Protein AF-A0A351L151-F1 (afdb_monomer_lite)

Secondary structure (DSSP, 8-state):
--TT-EEE---TT--SSSS--SEEE---------GGG---PPP-B-TTSPBPPP-

Sequence (55 aa):
MFNHAKITVVRPESSANNTPKLGINLYLYHVSPNLAWQNSDLRTRRPKGELTKLA

Structure (mmCIF, N/CA/C/O backbone):
data_AF-A0A351L151-F1
#
_entry.id   AF-A0A351L151-F1
#
loop_
_atom_site.group_PDB
_atom_site.id
_atom_site.type_symbol
_atom_site.label_atom_id
_atom_site.label_alt_id
_atom_site.label_comp_id
_atom_site.label_asym_id
_atom_site.label_entity_id
_atom_site.label_seq_id
_atom_site.pdbx_PDB_ins_code
_atom_site.Cartn_x
_atom_site.Cartn_y
_atom_site.Cartn_z
_atom_site.occupancy
_atom_site.B_iso_or_equiv
_atom_site.auth_seq_id
_atom_site.auth_comp_id
_atom_site.auth_asym_id
_atom_site.auth_atom_id
_atom_site.pdbx_PDB_model_num
ATOM 1 N N . MET A 1 1 ? -1.006 4.881 -29.378 1.00 56.28 1 MET A N 1
ATOM 2 C CA . MET A 1 1 ? -1.793 4.049 -28.440 1.00 56.28 1 MET A CA 1
ATOM 3 C C . MET A 1 1 ? -0.903 2.898 -27.981 1.00 56.28 1 MET A C 1
ATOM 5 O O . MET A 1 1 ? -0.400 2.171 -28.830 1.00 56.28 1 MET A O 1
ATOM 9 N N . PHE A 1 2 ? -0.593 2.790 -26.685 1.00 63.69 2 PHE A N 1
ATOM 10 C CA . PHE A 1 2 ? 0.341 1.783 -26.159 1.00 63.69 2 PHE A CA 1
ATOM 11 C C . PHE A 1 2 ? -0.369 0.442 -25.927 1.00 63.69 2 PHE A C 1
ATOM 13 O O . PHE A 1 2 ? -0.599 0.037 -24.793 1.00 63.69 2 PHE A O 1
ATOM 20 N N . ASN A 1 3 ? -0.715 -0.256 -27.009 1.00 69.44 3 ASN A N 1
ATOM 21 C CA . ASN A 1 3 ? -1.509 -1.494 -26.960 1.00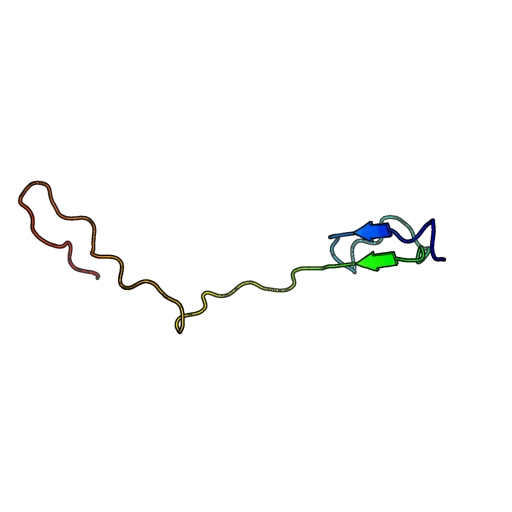 69.44 3 ASN A CA 1
ATOM 22 C C . ASN A 1 3 ? -0.789 -2.701 -26.315 1.00 69.44 3 ASN A C 1
ATOM 24 O O . ASN A 1 3 ? -1.384 -3.765 -26.191 1.00 69.44 3 ASN A O 1
ATOM 28 N N . HIS A 1 4 ? 0.468 -2.542 -25.885 1.00 76.50 4 HIS A N 1
ATOM 29 C CA . HIS A 1 4 ? 1.287 -3.600 -25.276 1.00 76.50 4 HIS A CA 1
ATOM 30 C C . HIS A 1 4 ? 1.906 -3.201 -23.926 1.00 76.50 4 HIS A C 1
ATOM 32 O O . HIS A 1 4 ? 2.789 -3.902 -23.431 1.00 76.50 4 HIS A O 1
ATOM 38 N N . ALA A 1 5 ? 1.486 -2.075 -23.333 1.00 81.94 5 ALA A N 1
ATOM 39 C CA . ALA A 1 5 ? 1.980 -1.679 -22.018 1.00 81.94 5 ALA A CA 1
ATOM 40 C C . ALA A 1 5 ? 1.461 -2.646 -20.940 1.00 81.94 5 ALA A C 1
ATOM 42 O O . ALA A 1 5 ? 0.257 -2.882 -20.843 1.00 81.94 5 ALA A O 1
ATOM 43 N N . LYS A 1 6 ? 2.364 -3.205 -20.126 1.00 83.81 6 LYS A N 1
ATOM 44 C CA . LYS A 1 6 ? 2.016 -4.141 -19.044 1.00 83.81 6 LYS A CA 1
ATOM 45 C C . LYS A 1 6 ? 2.176 -3.488 -17.674 1.00 83.81 6 LYS A C 1
ATOM 47 O O . LYS A 1 6 ? 3.139 -2.763 -17.441 1.00 83.81 6 LYS A O 1
ATOM 52 N N . ILE A 1 7 ? 1.260 -3.792 -16.757 1.00 86.12 7 ILE A N 1
ATOM 53 C CA . ILE A 1 7 ? 1.412 -3.466 -15.338 1.00 86.12 7 ILE A CA 1
ATOM 54 C C . ILE A 1 7 ? 1.994 -4.681 -14.608 1.00 86.12 7 ILE A C 1
ATOM 56 O O . ILE A 1 7 ? 1.521 -5.806 -14.790 1.00 86.12 7 ILE A O 1
ATOM 60 N N . THR A 1 8 ? 3.026 -4.465 -13.796 1.00 86.62 8 THR A N 1
ATOM 61 C CA . THR A 1 8 ? 3.630 -5.487 -12.928 1.00 86.62 8 THR A CA 1
ATOM 62 C C . THR A 1 8 ? 3.678 -5.013 -11.480 1.00 86.62 8 THR A C 1
ATOM 64 O O . THR A 1 8 ? 3.591 -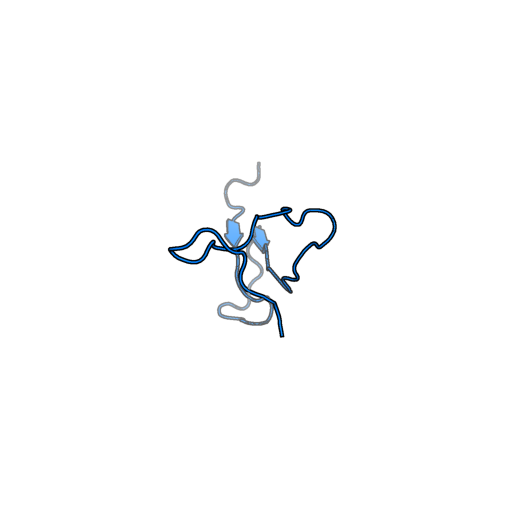3.818 -11.220 1.00 86.62 8 THR A O 1
ATOM 67 N N . VAL A 1 9 ? 3.811 -5.953 -10.542 1.00 90.31 9 VAL A N 1
ATOM 68 C CA . VAL A 1 9 ? 3.912 -5.684 -9.093 1.00 90.31 9 VAL A CA 1
ATOM 69 C C . VAL A 1 9 ? 5.121 -6.385 -8.467 1.00 90.31 9 VAL A C 1
ATOM 71 O O . VAL A 1 9 ? 5.092 -6.851 -7.331 1.00 90.31 9 VAL A O 1
ATOM 74 N N . VAL A 1 10 ? 6.185 -6.535 -9.254 1.00 85.94 10 VAL A N 1
ATOM 75 C CA . VAL A 1 10 ? 7.372 -7.305 -8.870 1.00 85.94 10 VAL A CA 1
ATOM 76 C C . VAL A 1 10 ? 8.402 -6.413 -8.189 1.00 85.94 10 VAL A C 1
ATOM 78 O O . VAL A 1 10 ? 8.476 -5.210 -8.441 1.00 85.94 10 VAL A O 1
ATOM 81 N N . ARG A 1 11 ? 9.233 -7.015 -7.339 1.00 83.38 11 ARG A N 1
ATOM 82 C CA . ARG A 1 11 ? 10.377 -6.339 -6.726 1.00 83.38 11 ARG A CA 1
ATOM 83 C C . ARG A 1 11 ? 11.382 -5.912 -7.819 1.00 83.38 11 ARG A C 1
ATOM 85 O O . ARG A 1 11 ? 11.769 -6.779 -8.602 1.00 83.38 11 ARG A O 1
ATOM 92 N N . PRO A 1 12 ? 11.782 -4.626 -7.911 1.00 77.69 12 PRO A N 1
ATOM 93 C CA . PRO A 1 12 ? 12.568 -4.102 -9.035 1.00 77.69 12 PRO A CA 1
ATOM 94 C C . PRO A 1 12 ? 13.904 -4.814 -9.286 1.00 77.69 12 PRO A C 1
ATOM 96 O O . PRO A 1 12 ? 14.313 -4.959 -10.432 1.00 77.69 12 PRO A O 1
ATOM 99 N N . GLU A 1 13 ? 14.567 -5.290 -8.234 1.00 76.38 13 GLU A N 1
ATOM 100 C CA . GLU A 1 13 ? 15.835 -6.023 -8.302 1.00 76.38 13 GLU A CA 1
ATOM 101 C C . GLU A 1 13 ? 15.674 -7.516 -8.637 1.00 76.38 13 GLU A C 1
ATOM 103 O O . GLU A 1 13 ? 16.661 -8.204 -8.897 1.00 76.38 13 GLU A O 1
ATOM 108 N N . SER A 1 14 ? 14.443 -8.039 -8.661 1.00 66.69 14 SER A N 1
ATOM 109 C CA . SER A 1 14 ? 14.160 -9.411 -9.085 1.00 66.69 14 SER A CA 1
ATOM 110 C C . SER A 1 14 ? 14.198 -9.483 -10.615 1.00 66.69 14 SER A C 1
ATOM 112 O O . SER A 1 14 ? 13.172 -9.504 -11.297 1.00 66.69 14 SER A O 1
ATOM 114 N N . SER A 1 15 ? 15.407 -9.460 -11.181 1.00 57.31 15 SER A N 1
ATOM 115 C CA . SER A 1 15 ? 15.607 -9.587 -12.625 1.00 57.31 15 SER A CA 1
ATOM 116 C C . SER A 1 15 ? 15.371 -11.032 -13.062 1.00 57.31 15 SER A C 1
ATOM 118 O O . SER A 1 15 ? 16.290 -11.842 -13.134 1.00 57.31 15 SER A O 1
ATOM 120 N N . ALA A 1 16 ? 14.116 -11.370 -13.354 1.00 59.75 16 ALA A N 1
ATOM 121 C CA . ALA A 1 16 ? 13.796 -12.609 -14.054 1.00 59.75 16 ALA A CA 1
ATOM 122 C C . ALA A 1 16 ? 13.867 -12.460 -15.587 1.00 59.75 16 ALA A C 1
ATOM 124 O O . ALA A 1 16 ? 13.738 -13.465 -16.271 1.00 59.75 16 ALA A O 1
ATOM 125 N N . ASN A 1 17 ? 14.049 -11.252 -16.150 1.00 55.38 17 ASN A N 1
ATOM 126 C CA . ASN A 1 17 ? 14.241 -11.038 -17.594 1.00 55.38 17 ASN A CA 1
ATOM 127 C C . ASN A 1 17 ? 14.853 -9.651 -17.887 1.00 55.38 17 ASN A C 1
ATOM 129 O O . ASN A 1 17 ? 14.199 -8.627 -17.695 1.00 55.38 17 ASN A O 1
ATOM 133 N N . ASN A 1 18 ? 16.086 -9.634 -18.405 1.00 59.50 18 ASN A N 1
ATOM 134 C CA . ASN A 1 18 ? 16.948 -8.467 -18.667 1.00 59.50 18 ASN A CA 1
ATOM 135 C C . ASN A 1 18 ? 16.498 -7.563 -19.840 1.00 59.50 18 ASN A C 1
ATOM 137 O O . ASN A 1 18 ? 17.316 -7.106 -20.637 1.00 59.50 18 ASN A O 1
ATOM 141 N N . THR A 1 19 ? 15.203 -7.295 -19.997 1.00 60.19 19 THR A N 1
ATOM 142 C CA . THR A 1 19 ? 14.724 -6.338 -21.006 1.00 60.19 19 THR A CA 1
ATOM 143 C C . THR A 1 19 ? 13.566 -5.521 -20.440 1.00 60.19 19 THR A C 1
ATOM 145 O O . THR A 1 19 ? 12.534 -6.112 -20.105 1.00 60.19 19 THR A O 1
ATOM 148 N N . PRO A 1 20 ? 13.688 -4.181 -20.334 1.00 63.28 20 PRO A N 1
ATOM 149 C CA . PRO A 1 20 ? 12.586 -3.334 -19.901 1.00 63.28 20 PRO A CA 1
ATOM 150 C C . PRO A 1 20 ? 11.481 -3.385 -20.959 1.00 63.28 20 PRO A C 1
ATOM 152 O O . PRO A 1 20 ? 11.545 -2.738 -22.003 1.00 63.28 20 PRO A O 1
ATOM 155 N N . LYS A 1 21 ? 10.463 -4.211 -20.707 1.00 72.06 21 LYS A N 1
ATOM 156 C CA . LYS A 1 21 ? 9.220 -4.180 -21.478 1.00 72.06 21 LYS A CA 1
ATOM 157 C C . LYS A 1 21 ? 8.520 -2.864 -21.172 1.00 72.06 21 LYS A C 1
ATOM 159 O O . LYS A 1 21 ? 8.450 -2.463 -20.012 1.00 72.06 21 LYS A O 1
ATOM 164 N N . LEU A 1 22 ? 7.982 -2.218 -22.203 1.00 81.75 22 LEU A N 1
ATOM 165 C CA . LEU A 1 22 ? 7.175 -1.016 -22.030 1.00 81.75 22 LEU A CA 1
ATOM 166 C C . LEU A 1 22 ? 6.031 -1.308 -21.044 1.00 81.75 22 LEU A C 1
ATOM 168 O O . LEU A 1 22 ? 5.232 -2.221 -21.263 1.00 81.75 22 LEU A O 1
ATOM 172 N N . GLY A 1 23 ? 5.969 -0.566 -19.943 1.00 81.06 23 GLY A N 1
ATOM 173 C CA . GLY A 1 23 ? 5.053 -0.877 -18.853 1.00 81.06 23 GLY A CA 1
ATOM 174 C C . GLY A 1 23 ? 5.337 -0.083 -17.584 1.00 81.06 23 GLY A C 1
ATOM 175 O O . GLY A 1 23 ? 6.285 0.697 -17.527 1.00 81.06 23 GLY A O 1
ATOM 176 N N . ILE A 1 24 ? 4.501 -0.288 -16.570 1.00 85.75 24 ILE A N 1
ATOM 177 C CA . ILE A 1 24 ? 4.624 0.336 -15.248 1.00 85.75 24 ILE A CA 1
ATOM 178 C C . ILE A 1 24 ? 4.797 -0.779 -14.220 1.00 85.75 24 ILE A C 1
ATOM 180 O O . ILE A 1 24 ? 3.980 -1.699 -14.163 1.00 85.75 24 ILE A O 1
ATOM 184 N N . ASN A 1 25 ? 5.832 -0.692 -13.386 1.00 87.31 25 ASN A N 1
ATOM 185 C CA . ASN A 1 25 ? 5.986 -1.577 -12.236 1.00 87.31 25 ASN A CA 1
ATOM 186 C C . ASN A 1 25 ? 5.531 -0.858 -10.960 1.00 87.31 25 ASN A C 1
ATOM 188 O O . ASN A 1 25 ? 6.207 0.055 -10.490 1.00 87.31 25 ASN A O 1
ATOM 192 N N . LEU A 1 26 ? 4.390 -1.263 -10.407 1.00 89.25 26 LEU A N 1
ATOM 193 C CA . LEU A 1 26 ? 3.871 -0.768 -9.137 1.00 89.25 26 LEU A CA 1
ATOM 194 C C . LEU A 1 26 ? 4.431 -1.637 -8.014 1.00 89.25 26 LEU A C 1
ATOM 196 O O . LEU A 1 26 ? 3.889 -2.695 -7.705 1.00 89.25 26 LEU A O 1
ATOM 200 N N . TYR A 1 27 ? 5.522 -1.195 -7.401 1.00 89.12 27 TYR A N 1
ATOM 201 C CA . TYR A 1 27 ? 6.139 -1.921 -6.300 1.00 89.12 27 TYR A CA 1
ATOM 202 C C . TYR A 1 27 ? 5.820 -1.281 -4.947 1.00 89.12 27 TYR A C 1
ATOM 204 O O . TYR A 1 27 ? 6.030 -0.085 -4.744 1.00 89.12 27 TYR A O 1
ATOM 212 N N . LEU A 1 28 ? 5.343 -2.097 -4.006 1.00 91.25 28 LEU A N 1
ATOM 213 C CA . LEU A 1 28 ? 5.089 -1.677 -2.635 1.00 91.25 28 LEU A CA 1
ATOM 214 C C . LEU A 1 28 ? 6.367 -1.820 -1.807 1.00 91.25 28 LEU A C 1
ATOM 216 O O . LEU A 1 28 ? 6.753 -2.920 -1.419 1.00 91.25 28 LEU A O 1
ATOM 220 N N . TYR A 1 29 ? 7.027 -0.693 -1.549 1.00 90.38 29 TYR A N 1
ATOM 221 C CA . TYR A 1 29 ? 8.304 -0.671 -0.835 1.00 90.38 29 TYR A CA 1
ATOM 222 C C . TYR A 1 29 ? 8.153 -0.935 0.666 1.00 90.38 29 TYR A C 1
ATOM 224 O O . TYR A 1 29 ? 8.940 -1.671 1.259 1.00 90.38 29 TYR A O 1
ATOM 232 N N . HIS A 1 30 ? 7.150 -0.316 1.284 1.00 91.00 30 HIS A N 1
ATOM 233 C CA . HIS A 1 30 ? 6.959 -0.339 2.725 1.00 91.00 30 HIS A CA 1
ATOM 234 C C . HIS A 1 30 ? 5.501 -0.042 3.074 1.00 91.00 30 HIS A C 1
ATOM 236 O O . HIS A 1 30 ? 4.830 0.715 2.371 1.00 91.00 30 HIS A O 1
ATOM 242 N N . VAL A 1 31 ? 5.032 -0.620 4.177 1.00 92.69 31 VAL A N 1
ATOM 243 C CA . VAL A 1 31 ? 3.708 -0.359 4.743 1.00 92.69 31 VAL A CA 1
ATOM 244 C C . VAL A 1 31 ? 3.879 -0.049 6.219 1.00 92.69 31 VAL A C 1
ATOM 246 O O . VAL A 1 31 ? 4.446 -0.847 6.959 1.00 92.69 31 VAL A O 1
ATOM 249 N N . SER A 1 32 ? 3.346 1.091 6.650 1.00 94.12 32 SER A N 1
ATOM 250 C CA . SER A 1 32 ? 3.209 1.449 8.060 1.00 94.12 32 SER A CA 1
ATOM 251 C C . SER A 1 32 ? 1.764 1.846 8.362 1.00 94.12 32 SER A C 1
ATOM 253 O O . SER A 1 32 ? 1.108 2.419 7.487 1.00 94.12 32 SER A O 1
ATOM 255 N N . PRO A 1 33 ? 1.259 1.607 9.585 1.00 90.62 33 PRO A N 1
ATOM 256 C CA . PRO A 1 33 ? -0.050 2.105 9.994 1.00 90.62 33 PRO A CA 1
ATOM 257 C C . PRO A 1 33 ? -0.142 3.633 9.876 1.00 90.62 33 PRO A C 1
ATOM 259 O O . PRO A 1 33 ? 0.769 4.346 10.295 1.00 90.62 33 PRO A O 1
ATOM 262 N N . ASN A 1 34 ? -1.254 4.140 9.340 1.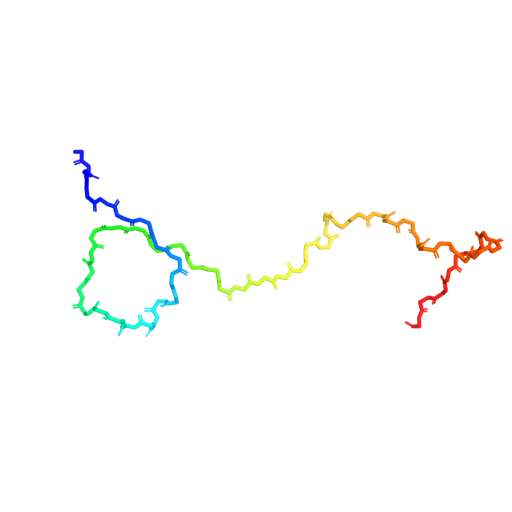00 88.38 34 ASN A N 1
ATOM 263 C CA . ASN A 1 34 ? -1.565 5.567 9.380 1.00 88.38 34 ASN A CA 1
ATOM 264 C C . ASN A 1 34 ? -2.372 5.877 10.648 1.00 88.38 34 ASN A C 1
ATOM 266 O O . ASN A 1 34 ? -3.588 5.691 10.673 1.00 88.38 34 ASN A O 1
ATOM 270 N N . LEU A 1 35 ? -1.692 6.367 11.687 1.00 85.94 35 LEU A N 1
ATOM 271 C CA . LEU A 1 35 ? -2.320 6.685 12.974 1.00 85.94 35 LEU A CA 1
ATOM 272 C C . LEU A 1 35 ? -3.356 7.814 12.875 1.00 85.94 35 LEU A C 1
ATOM 274 O O . LEU A 1 35 ? -4.277 7.859 13.683 1.00 85.94 35 LEU A O 1
ATOM 278 N N . ALA A 1 36 ? -3.254 8.696 11.873 1.00 90.12 36 ALA A N 1
ATOM 279 C CA . ALA A 1 36 ? -4.229 9.768 11.675 1.00 90.12 36 ALA A CA 1
ATOM 280 C C . ALA A 1 36 ? -5.605 9.241 11.241 1.00 90.12 36 ALA A C 1
ATOM 282 O O . ALA A 1 36 ? -6.610 9.917 11.443 1.00 90.12 36 ALA A O 1
ATOM 283 N N . 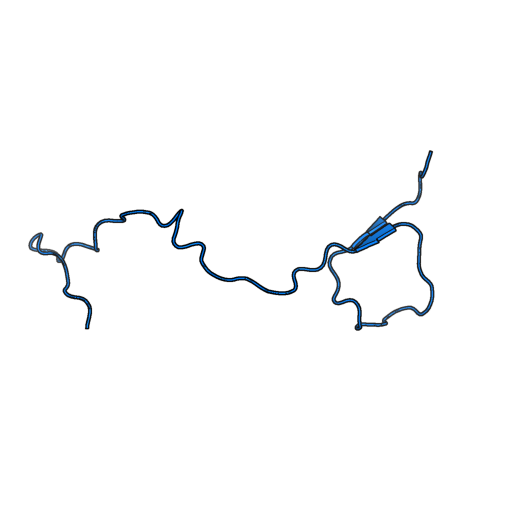TRP A 1 37 ? -5.652 8.052 10.633 1.00 86.00 37 TRP A N 1
ATOM 284 C CA . TRP A 1 37 ? -6.879 7.402 10.158 1.00 86.00 37 TRP A CA 1
ATOM 285 C C . TRP A 1 37 ? -7.187 6.127 10.941 1.00 86.00 37 TRP A C 1
ATOM 287 O O . TRP A 1 37 ? -7.882 5.238 10.451 1.00 86.00 37 TRP A O 1
ATOM 297 N N . GLN A 1 38 ? -6.639 6.007 12.149 1.00 82.06 38 GLN A N 1
ATOM 298 C CA . GLN A 1 38 ? -6.941 4.877 13.002 1.00 82.06 38 GLN A CA 1
ATOM 299 C C . GLN A 1 38 ? -8.374 4.997 13.528 1.00 82.06 38 GLN A C 1
ATOM 301 O O . GLN A 1 38 ? -8.786 6.041 14.033 1.00 82.06 38 GLN A O 1
ATOM 306 N N . ASN A 1 39 ? -9.128 3.906 13.433 1.00 82.31 39 ASN A N 1
ATOM 307 C CA . ASN A 1 39 ? -10.440 3.818 14.053 1.00 82.31 39 ASN A CA 1
ATOM 308 C C . ASN A 1 39 ? -10.315 3.862 15.582 1.00 82.31 39 ASN A C 1
ATOM 310 O O . ASN A 1 39 ? -9.438 3.225 16.170 1.00 82.31 39 ASN A O 1
ATOM 314 N N . SER A 1 40 ? -11.266 4.526 16.237 1.00 77.75 40 SER A N 1
ATOM 315 C CA . SER A 1 40 ? -11.472 4.431 17.688 1.00 77.75 40 SER A CA 1
ATOM 316 C C . SER A 1 40 ? -12.247 3.159 18.040 1.00 77.75 40 SER A C 1
ATOM 318 O O . SER A 1 40 ? -13.296 3.221 18.685 1.00 77.75 40 SER A O 1
ATOM 320 N N . ASP A 1 41 ? -11.774 2.005 17.563 1.00 74.69 41 ASP A N 1
ATOM 321 C CA . ASP A 1 41 ? -12.449 0.734 17.801 1.00 74.69 41 ASP A CA 1
ATOM 322 C C . ASP A 1 41 ? -12.543 0.481 19.310 1.00 74.69 41 ASP A C 1
ATOM 324 O O . ASP A 1 41 ? -11.545 0.470 20.040 1.00 74.69 41 ASP A O 1
ATOM 328 N N . LEU A 1 42 ? -13.772 0.293 19.798 1.00 67.62 42 LEU A N 1
ATOM 329 C CA . LEU A 1 42 ? -13.987 -0.084 21.185 1.00 67.62 42 LEU A CA 1
ATOM 330 C C . LEU A 1 42 ? -13.363 -1.450 21.418 1.00 67.62 42 LEU A C 1
ATOM 332 O O . LEU A 1 42 ? -13.522 -2.387 20.635 1.00 67.62 42 LEU A O 1
ATOM 336 N N . ARG A 1 43 ? -12.673 -1.576 22.544 1.00 66.69 43 ARG A N 1
ATOM 337 C CA . ARG A 1 43 ? -12.029 -2.830 22.886 1.00 66.69 43 ARG A CA 1
ATOM 338 C C . ARG A 1 43 ? -13.045 -3.958 23.001 1.00 66.69 43 ARG A C 1
ATOM 340 O O . ARG A 1 43 ? -14.146 -3.751 23.513 1.00 66.69 43 ARG A O 1
ATOM 347 N N . THR A 1 44 ? -12.633 -5.165 22.620 1.00 65.62 44 THR A N 1
ATOM 348 C CA . THR A 1 44 ? -13.417 -6.379 22.840 1.00 65.62 44 THR A CA 1
ATOM 349 C C . THR A 1 44 ? -13.828 -6.448 24.308 1.00 65.62 44 THR A C 1
ATOM 351 O O . THR A 1 44 ? -12.984 -6.505 25.216 1.00 65.62 44 THR A O 1
ATOM 354 N N . ARG A 1 45 ? -15.141 -6.365 24.536 1.00 65.81 45 ARG A N 1
ATOM 355 C CA . ARG A 1 45 ? -15.725 -6.451 25.870 1.00 65.81 45 ARG A CA 1
ATOM 356 C C . ARG A 1 45 ? -15.547 -7.873 26.384 1.00 65.81 45 ARG A C 1
ATOM 358 O O . ARG A 1 45 ? -15.737 -8.841 25.650 1.00 65.81 45 ARG A O 1
ATOM 365 N N . ARG A 1 46 ? -15.200 -8.005 27.660 1.00 69.75 46 ARG A N 1
ATOM 366 C CA . ARG A 1 46 ? -15.275 -9.281 28.374 1.00 69.75 46 ARG A CA 1
ATOM 367 C C . ARG A 1 46 ? -16.734 -9.758 28.391 1.00 69.75 46 ARG A C 1
ATOM 369 O O . ARG A 1 46 ? -17.632 -8.924 28.288 1.00 69.75 46 ARG A O 1
ATOM 376 N N . PRO A 1 47 ? -17.004 -11.054 28.621 1.00 72.44 47 PRO A N 1
ATOM 377 C CA . PRO A 1 47 ? -18.373 -11.570 28.735 1.00 72.44 47 PRO A CA 1
ATOM 378 C C . PRO A 1 47 ? -19.258 -10.822 29.754 1.00 72.44 47 PRO A C 1
ATOM 380 O O . PRO A 1 47 ? -20.472 -10.797 29.610 1.00 72.44 47 PRO A O 1
ATOM 383 N N . LYS A 1 48 ? -18.656 -10.166 30.760 1.00 73.56 48 LYS A N 1
ATOM 384 C CA . LYS A 1 48 ? -19.337 -9.309 31.752 1.00 73.56 48 LYS A CA 1
ATOM 385 C C . LYS A 1 48 ? -19.416 -7.817 31.371 1.00 73.56 48 LYS A C 1
ATOM 387 O O . LYS A 1 48 ? -19.745 -6.990 32.208 1.00 73.56 48 LYS A O 1
ATOM 392 N N . GLY A 1 49 ? -19.092 -7.451 30.130 1.00 68.31 49 GLY A N 1
ATOM 393 C CA . GLY A 1 49 ? -19.247 -6.095 29.591 1.00 68.31 49 GLY A CA 1
ATOM 394 C C . GLY A 1 49 ? -18.07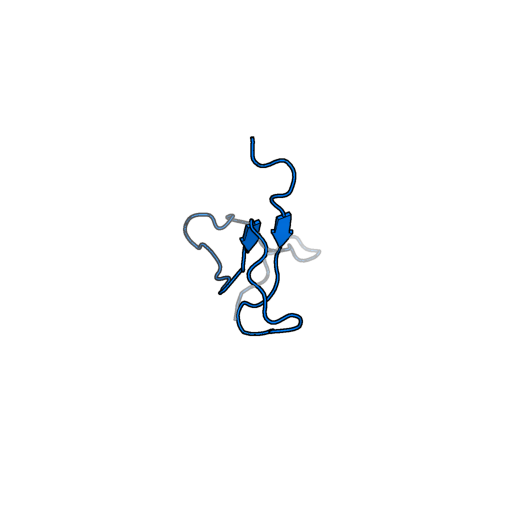2 -5.135 29.811 1.00 68.31 49 GLY A C 1
ATOM 395 O O . GLY A 1 49 ? -18.082 -4.054 29.219 1.00 68.31 49 GLY A O 1
ATOM 396 N N . GLU A 1 50 ? -17.062 -5.516 30.597 1.00 74.12 50 GLU A N 1
ATOM 397 C CA . GLU A 1 50 ? -15.889 -4.673 30.868 1.00 74.12 50 GLU A CA 1
ATOM 398 C C . GLU A 1 50 ? -14.891 -4.622 29.706 1.00 74.12 50 GLU A C 1
ATOM 400 O O . GLU A 1 50 ? -14.688 -5.607 28.993 1.00 74.12 50 GLU A O 1
ATOM 405 N N . LEU A 1 51 ? -14.215 -3.482 29.543 1.00 71.00 51 LEU A N 1
ATOM 406 C CA . LEU A 1 51 ? -13.127 -3.331 28.580 1.00 71.00 51 LEU A CA 1
ATOM 407 C C . LEU A 1 51 ? -11.859 -3.992 29.131 1.00 71.00 51 LEU A C 1
ATOM 409 O O . LEU A 1 51 ? -11.458 -3.770 30.271 1.00 71.00 51 LEU A O 1
ATOM 413 N N . THR A 1 52 ? -11.188 -4.797 28.310 1.00 67.50 52 THR A N 1
ATOM 414 C CA . THR A 1 52 ? -9.847 -5.309 28.647 1.00 67.50 52 THR A CA 1
ATOM 415 C C . THR A 1 52 ? -8.870 -4.117 28.838 1.00 67.50 52 THR A C 1
ATOM 417 O O . THR A 1 52 ? -9.114 -3.047 28.283 1.00 67.50 52 THR A O 1
ATOM 420 N N . LYS A 1 53 ? -7.787 -4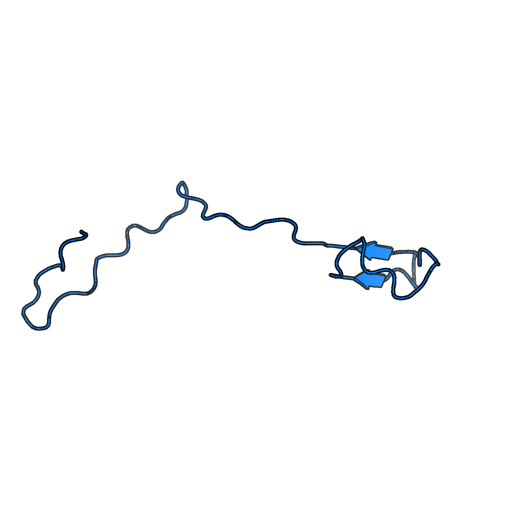.228 29.629 1.00 60.81 53 LYS A N 1
ATOM 421 C CA . LYS A 1 53 ? -6.757 -3.166 29.811 1.00 60.81 53 LYS A CA 1
ATOM 422 C C . LYS A 1 53 ? -5.492 -3.497 29.006 1.00 60.81 53 LYS A C 1
ATOM 424 O O . LYS A 1 53 ? -5.178 -4.672 28.844 1.00 60.81 53 LYS A O 1
ATOM 429 N N . LEU A 1 54 ? -4.867 -2.506 28.352 1.00 57.16 54 LEU A N 1
ATOM 430 C CA . LEU A 1 54 ? -3.684 -2.706 27.492 1.00 57.16 54 LEU A CA 1
ATOM 431 C C . LEU A 1 54 ? -2.502 -2.646 28.456 1.00 57.16 54 LEU A C 1
ATOM 433 O O . LEU A 1 54 ? -2.523 -1.808 29.361 1.00 57.16 54 LEU A O 1
ATOM 437 N N . ALA A 1 55 ? -1.594 -3.609 28.321 1.00 55.75 55 ALA A N 1
ATOM 438 C CA . ALA A 1 55 ? -0.334 -3.628 29.050 1.00 55.75 55 ALA A CA 1
ATOM 439 C C . ALA A 1 55 ? 0.594 -2.548 28.488 1.00 55.75 55 ALA A C 1
ATOM 441 O O . ALA A 1 55 ? 0.508 -2.316 27.258 1.00 55.75 55 ALA A O 1
#

Radius of gyration: 22.4 Å; chains: 1; bounding box: 36×22×60 Å

Foldseek 3Di:
DCPFADEAADDPPPCPDPDDDRYHHDYDPDDDDDPVPDDPDQADADPVRHHDDDD

pLDDT: mean 76.0, std 11.61, range [55.38, 94.12]